Protein AF-A0AAD4D760-F1 (afdb_monomer_lite)

Organism: NCBI:txid604196

Sequence (168 aa):
ADYATVAFSSKKIKVPAGKSVKVTLTFTEPKKGDAKQFPLYSGYVVATPATEGSPSVHVPYIGLKGKFTIRVFNPTTKKFLGYVVSGFNGAALFPTGRQSNLDNDGNPSSVLFDWHGQVLESEDPTAKPIQLPAGKYQLVVASQRKLSKGAYPADYEIFDMGSFNVIA

Secondary structure (DSSP, 8-state):
----EEEES-S-----TT------EEEE--SSS-GGG--EEEEEEEE--SSTTPPPEEEEEEEE-S-EEEEEE-TTT--EEEEEEETTTEE--STTS-S-SB-TTS-B--------SEEESSS-TTSPPEEPPSEEEEEEEEEEPTT--S-SGGGEEEEEEEEEEE--

Foldseek 3Di:
DFAKDKDKPDPDDDADPPGDDDIDIDIGDTDPDFLVVFDKHKDWDWDDDPDPPDDIDTDIDIDTPFWKFKWKADPVVRDTDATFAAPFFFGLRDPVRHPDCAGPVGHRHDDDRDGQQWHDRDPPSPGDIDHDDWDKMWIWIWTAHPPDPPPDPVRTDIDTPDMDTNDD

InterPro domains:
  IPR010435 C5a peptidase/Subtilisin-like protease SBT2-like, Fn3-like domain [PF06280] (5-61)

Structure (mmCIF, N/CA/C/O backbone):
data_AF-A0AAD4D760-F1
#
_entry.id   AF-A0AAD4D760-F1
#
loop_
_atom_site.group_PDB
_atom_site.id
_atom_site.type_symbol
_atom_site.label_atom_id
_atom_site.label_alt_id
_atom_site.label_comp_id
_atom_site.label_asym_id
_atom_site.label_entity_id
_atom_site.label_seq_id
_atom_site.pdbx_PDB_ins_code
_atom_site.Cartn_x
_atom_site.Cartn_y
_atom_site.Cartn_z
_atom_site.occupancy
_atom_site.B_iso_or_equiv
_atom_site.auth_seq_id
_atom_site.auth_comp_id
_atom_site.auth_asym_id
_atom_site.auth_atom_id
_atom_site.pdbx_PDB_model_num
ATOM 1 N N . ALA A 1 1 ? 15.842 18.935 -4.673 1.00 57.84 1 ALA A N 1
ATOM 2 C CA . ALA A 1 1 ? 14.677 18.046 -4.511 1.00 57.84 1 ALA A CA 1
ATOM 3 C C . ALA A 1 1 ? 15.145 16.684 -4.008 1.00 57.84 1 ALA A C 1
ATOM 5 O O . ALA A 1 1 ? 16.299 16.332 -4.227 1.00 57.84 1 ALA A O 1
ATOM 6 N N . ASP A 1 2 ? 14.298 15.993 -3.255 1.00 75.62 2 ASP A N 1
ATOM 7 C CA . ASP A 1 2 ? 14.541 14.648 -2.733 1.00 75.62 2 ASP A CA 1
ATOM 8 C C . ASP A 1 2 ? 13.642 13.679 -3.499 1.00 75.62 2 ASP A C 1
ATOM 10 O O . ASP A 1 2 ? 12.487 14.005 -3.765 1.00 75.62 2 ASP A O 1
ATOM 14 N N . TYR A 1 3 ? 14.186 12.537 -3.904 1.00 79.25 3 TYR A N 1
ATOM 15 C CA . TYR A 1 3 ? 13.546 11.635 -4.857 1.00 79.25 3 TYR A CA 1
ATOM 16 C C . TYR A 1 3 ? 13.587 10.204 -4.338 1.00 79.25 3 TYR A C 1
ATOM 18 O O . TYR A 1 3 ? 14.499 9.827 -3.600 1.00 79.25 3 TYR A O 1
ATOM 26 N N . ALA A 1 4 ? 12.610 9.403 -4.756 1.00 83.75 4 ALA A N 1
ATOM 27 C CA . ALA A 1 4 ? 12.673 7.967 -4.553 1.00 83.75 4 ALA A CA 1
ATOM 28 C C . ALA A 1 4 ? 13.835 7.401 -5.374 1.00 83.75 4 ALA A C 1
ATOM 30 O O . ALA A 1 4 ? 14.111 7.872 -6.480 1.00 83.75 4 ALA A O 1
ATOM 31 N N . THR A 1 5 ? 14.507 6.383 -4.849 1.00 89.19 5 THR A N 1
ATOM 32 C CA . THR A 1 5 ? 15.501 5.631 -5.620 1.00 89.19 5 THR A CA 1
ATOM 33 C C . THR A 1 5 ? 14.920 4.289 -6.030 1.00 89.19 5 THR A C 1
ATOM 35 O O . THR A 1 5 ? 14.034 3.749 -5.368 1.00 89.19 5 THR A O 1
ATOM 38 N N . VAL A 1 6 ? 15.401 3.748 -7.145 1.00 90.88 6 VAL A N 1
ATOM 39 C CA . VAL A 1 6 ? 14.950 2.460 -7.669 1.00 90.88 6 VAL A CA 1
ATOM 40 C C . VAL A 1 6 ? 16.153 1.584 -7.992 1.00 90.88 6 VAL A C 1
ATOM 42 O O . VAL A 1 6 ? 17.108 2.018 -8.638 1.00 90.88 6 VAL A O 1
ATOM 45 N N . ALA A 1 7 ? 16.105 0.341 -7.531 1.00 93.50 7 ALA A N 1
ATOM 46 C CA . ALA A 1 7 ? 17.041 -0.704 -7.903 1.00 93.50 7 ALA A CA 1
ATOM 47 C C . ALA A 1 7 ? 16.349 -1.689 -8.847 1.00 93.50 7 ALA A C 1
ATOM 49 O O . ALA A 1 7 ? 15.231 -2.132 -8.589 1.00 93.50 7 ALA A O 1
ATOM 50 N N . PHE A 1 8 ? 17.027 -2.040 -9.935 1.00 94.12 8 PHE A N 1
ATOM 51 C CA . PHE A 1 8 ? 16.537 -3.001 -10.915 1.00 94.12 8 PHE A CA 1
ATOM 52 C C . PHE A 1 8 ? 17.291 -4.316 -10.756 1.00 94.12 8 PHE A C 1
ATOM 54 O O . PHE A 1 8 ? 18.521 -4.315 -10.740 1.00 94.12 8 PHE A O 1
ATOM 61 N N . SER A 1 9 ? 16.561 -5.431 -10.720 1.00 94.56 9 SER A N 1
ATOM 62 C CA . SER A 1 9 ? 17.152 -6.778 -10.818 1.00 94.56 9 SER A CA 1
ATOM 63 C C . SER A 1 9 ? 17.943 -6.984 -12.117 1.00 94.56 9 SER A C 1
ATOM 65 O O . SER A 1 9 ? 18.938 -7.700 -12.122 1.00 94.56 9 SER A O 1
ATOM 67 N N . SER A 1 10 ? 17.542 -6.318 -13.205 1.00 93.25 10 SER A N 1
ATOM 68 C CA . SER A 1 10 ? 18.339 -6.166 -14.421 1.00 93.25 10 SER A CA 1
ATOM 69 C C . SER A 1 10 ? 17.999 -4.860 -15.135 1.00 93.25 10 SER A C 1
ATOM 71 O O . SER A 1 10 ? 16.835 -4.472 -15.212 1.00 93.25 10 SER A O 1
ATOM 73 N N . LYS A 1 11 ? 19.014 -4.197 -15.700 1.00 92.25 11 LYS A N 1
ATOM 74 C CA . LYS A 1 11 ? 18.858 -2.975 -16.513 1.00 92.25 11 LYS A CA 1
ATOM 75 C C . LYS A 1 11 ? 18.686 -3.264 -18.009 1.00 92.25 11 LYS A C 1
ATOM 77 O O . LYS A 1 11 ? 18.394 -2.353 -18.774 1.00 92.25 11 LYS A O 1
ATOM 82 N N . LYS A 1 12 ? 18.893 -4.515 -18.435 1.00 92.94 12 LYS A N 1
ATOM 83 C CA . LYS A 1 12 ? 18.752 -4.954 -19.828 1.00 92.94 12 LYS A CA 1
ATOM 84 C C . LYS A 1 12 ? 18.148 -6.350 -19.862 1.00 92.94 12 LYS A C 1
ATOM 86 O O . LYS A 1 12 ? 18.627 -7.258 -19.187 1.00 92.94 12 LYS A O 1
ATOM 91 N N . ILE A 1 13 ? 17.106 -6.524 -20.662 1.00 92.75 13 ILE A N 1
ATOM 92 C CA . ILE A 1 13 ? 16.419 -7.806 -20.816 1.00 92.75 13 ILE A CA 1
ATOM 93 C C . ILE A 1 13 ? 16.208 -8.129 -22.292 1.00 92.75 13 ILE A C 1
ATOM 95 O O . ILE A 1 13 ? 16.201 -7.238 -23.140 1.00 92.75 13 ILE A O 1
ATOM 99 N N . LYS A 1 14 ? 16.010 -9.413 -22.588 1.00 93.88 14 LYS A N 1
ATOM 100 C CA . LYS A 1 14 ? 15.553 -9.898 -23.890 1.00 93.88 14 LYS A CA 1
ATOM 101 C C . LYS A 1 14 ? 14.205 -10.573 -23.683 1.00 93.88 14 LYS A C 1
ATOM 103 O O . LYS A 1 14 ? 14.144 -11.566 -22.967 1.00 93.88 14 LYS A O 1
ATOM 108 N N . VAL A 1 15 ? 13.153 -10.042 -24.301 1.00 90.62 15 VAL A N 1
ATOM 109 C CA . VAL A 1 15 ? 11.801 -10.618 -24.257 1.00 90.62 15 VAL A CA 1
ATOM 110 C C . VAL A 1 15 ? 11.573 -11.405 -25.550 1.00 90.62 15 VAL A C 1
ATOM 112 O O . VAL A 1 15 ? 11.556 -10.796 -26.619 1.00 90.62 15 VAL A O 1
ATOM 115 N N . PRO A 1 16 ? 11.465 -12.745 -25.508 1.00 90.56 16 PRO A N 1
ATOM 116 C CA . PRO A 1 16 ? 11.141 -13.531 -26.695 1.00 90.56 16 PRO A CA 1
ATOM 117 C C . PRO A 1 16 ? 9.720 -13.244 -27.191 1.00 90.56 16 PRO A C 1
ATOM 119 O O . PRO A 1 16 ? 8.834 -12.918 -26.401 1.00 90.56 16 PRO A O 1
ATOM 122 N N . ALA A 1 17 ? 9.485 -13.422 -28.492 1.00 90.25 17 ALA A N 1
ATOM 123 C CA . ALA A 1 17 ? 8.156 -13.270 -29.076 1.00 90.25 17 ALA A CA 1
ATOM 124 C C . ALA A 1 17 ? 7.133 -14.191 -28.383 1.00 90.25 17 ALA A C 1
ATOM 126 O O . ALA A 1 17 ? 7.404 -15.370 -28.147 1.00 90.25 17 ALA A O 1
ATOM 127 N N . GLY A 1 18 ? 5.968 -13.637 -28.035 1.00 91.94 18 GLY A N 1
ATOM 128 C CA . GLY A 1 18 ? 4.891 -14.364 -27.353 1.00 91.94 18 GLY A CA 1
ATOM 129 C C . GLY A 1 18 ? 5.212 -14.807 -25.919 1.00 91.94 18 GLY A C 1
ATOM 130 O O . GLY A 1 18 ? 4.511 -15.663 -25.381 1.00 91.94 18 GLY A O 1
ATOM 131 N N . LYS A 1 19 ? 6.278 -14.282 -25.300 1.00 92.56 19 LYS A N 1
ATOM 132 C CA . LYS A 1 19 ? 6.695 -14.622 -23.932 1.00 92.56 19 LYS A CA 1
ATOM 133 C C . LYS A 1 19 ? 6.803 -13.376 -23.058 1.00 92.56 19 LYS A C 1
ATOM 135 O O . LYS A 1 19 ? 6.907 -12.257 -23.550 1.00 92.56 19 LYS A O 1
ATOM 140 N N . SER A 1 20 ? 6.848 -13.607 -21.749 1.00 88.81 20 SER A N 1
ATOM 141 C CA . SER A 1 20 ? 7.024 -12.572 -20.729 1.00 88.81 20 SER A CA 1
ATOM 142 C C . SER A 1 20 ? 8.321 -12.794 -19.958 1.00 88.81 20 SER A C 1
ATOM 144 O O . SER A 1 20 ? 8.744 -13.931 -19.750 1.00 88.81 20 SER A O 1
ATOM 146 N N . VAL A 1 21 ? 8.937 -11.704 -19.500 1.00 87.38 21 VAL A N 1
ATOM 147 C CA . VAL A 1 21 ? 10.109 -11.729 -18.615 1.00 87.38 21 VAL A CA 1
ATOM 148 C C . VAL A 1 21 ? 9.781 -10.933 -17.361 1.00 87.38 21 VAL A C 1
ATOM 150 O O . VAL A 1 21 ? 9.316 -9.799 -17.446 1.00 87.38 21 VAL A O 1
ATOM 153 N N . LYS A 1 22 ? 10.027 -11.524 -16.190 1.00 89.31 22 LYS A N 1
ATOM 154 C CA . LYS A 1 22 ? 9.850 -10.848 -14.904 1.00 89.31 22 LYS A CA 1
ATOM 155 C C . LYS A 1 22 ? 11.077 -9.987 -14.607 1.00 89.31 22 LYS A C 1
ATOM 157 O O . LYS A 1 22 ? 12.194 -10.498 -14.591 1.00 89.31 22 LYS A O 1
ATOM 162 N N . VAL A 1 23 ? 10.856 -8.704 -14.329 1.00 88.25 23 VAL A N 1
ATOM 163 C CA . VAL A 1 23 ? 11.877 -7.791 -13.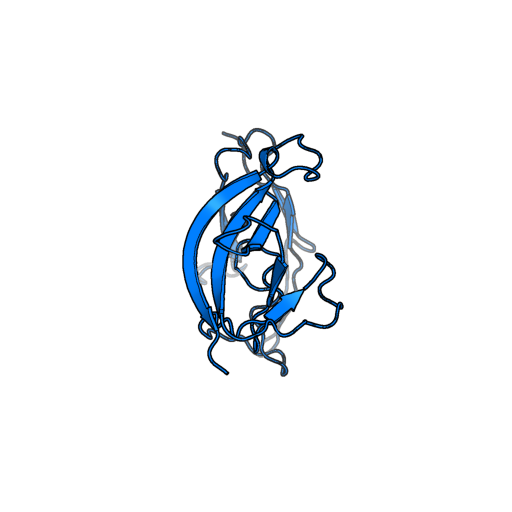800 1.00 88.25 23 VAL A CA 1
ATOM 164 C C . VAL A 1 23 ? 11.386 -7.274 -12.460 1.00 88.25 23 VAL A C 1
ATOM 166 O O . VAL A 1 23 ? 10.337 -6.642 -12.377 1.00 88.25 23 VAL A O 1
ATOM 169 N N . THR A 1 24 ? 12.142 -7.553 -11.406 1.00 91.25 24 THR A N 1
ATOM 170 C CA . THR A 1 24 ? 11.867 -7.024 -10.068 1.00 91.25 24 THR A CA 1
ATOM 171 C C . THR A 1 24 ? 12.490 -5.641 -9.931 1.00 91.25 24 THR A C 1
ATOM 173 O O . THR A 1 24 ? 13.676 -5.467 -10.238 1.00 91.25 24 THR A O 1
ATOM 176 N N . LEU A 1 25 ? 11.686 -4.679 -9.477 1.00 91.25 25 LEU A N 1
ATOM 177 C CA . LEU A 1 25 ? 12.102 -3.325 -9.130 1.00 91.25 25 LEU A CA 1
ATOM 178 C C . LEU A 1 25 ? 11.910 -3.127 -7.626 1.00 91.25 25 LEU A C 1
ATOM 180 O O . LEU A 1 25 ? 10.842 -3.429 -7.097 1.00 91.25 25 LEU A O 1
ATOM 184 N N . THR A 1 26 ? 12.921 -2.580 -6.959 1.00 91.56 26 THR A N 1
ATOM 185 C CA . THR A 1 26 ? 12.867 -2.242 -5.534 1.00 91.56 26 THR A CA 1
ATOM 186 C C . THR A 1 26 ? 12.944 -0.734 -5.383 1.00 91.56 26 THR A C 1
ATOM 188 O O . THR A 1 26 ? 13.972 -0.128 -5.688 1.00 91.56 26 THR A O 1
ATOM 191 N N . PHE A 1 27 ? 11.859 -0.129 -4.911 1.00 87.94 27 PHE A N 1
ATOM 192 C CA . PHE A 1 27 ? 11.775 1.307 -4.668 1.00 87.94 27 PHE A CA 1
ATOM 193 C C . PHE A 1 27 ? 12.154 1.624 -3.220 1.00 87.94 27 PHE A C 1
ATOM 195 O O . PHE A 1 27 ? 11.721 0.941 -2.296 1.00 87.94 27 PHE A O 1
ATOM 202 N N . THR A 1 28 ? 12.943 2.677 -3.024 1.00 87.31 28 THR A N 1
ATOM 203 C CA . THR A 1 28 ? 13.226 3.264 -1.710 1.00 87.31 28 THR A CA 1
ATOM 204 C C . THR A 1 28 ? 12.604 4.648 -1.650 1.00 87.31 28 THR A C 1
ATOM 206 O O . THR A 1 28 ? 12.791 5.457 -2.560 1.00 87.31 28 THR A O 1
ATOM 209 N N . GLU A 1 29 ? 11.877 4.928 -0.574 1.00 83.25 29 GLU A N 1
ATOM 210 C CA . GLU A 1 29 ? 11.213 6.214 -0.380 1.00 83.25 29 GLU A CA 1
ATOM 211 C C . GLU A 1 29 ? 12.198 7.404 -0.270 1.00 83.25 29 GLU A C 1
ATOM 213 O O . GLU A 1 29 ? 13.330 7.238 0.200 1.00 83.25 29 GLU A O 1
ATOM 218 N N . PRO A 1 30 ? 11.776 8.628 -0.652 1.00 81.56 30 PRO A N 1
ATOM 219 C CA . PRO A 1 30 ? 12.567 9.845 -0.455 1.00 81.56 30 PRO A CA 1
ATOM 220 C C . PRO A 1 30 ? 12.859 10.103 1.039 1.00 81.56 30 PRO A C 1
ATOM 222 O O . PRO A 1 30 ? 11.976 9.964 1.893 1.00 81.56 30 PRO A O 1
ATOM 225 N N . LYS A 1 31 ? 14.082 10.519 1.400 1.00 80.88 31 LYS A N 1
ATOM 226 C CA . LYS A 1 31 ? 14.505 10.670 2.811 1.00 80.88 31 LYS A CA 1
ATOM 227 C C . LYS A 1 31 ? 13.960 11.928 3.500 1.00 80.88 31 LYS A C 1
ATOM 229 O O . LYS A 1 31 ? 13.537 11.862 4.658 1.00 80.88 31 LYS A O 1
ATOM 234 N N . LYS A 1 32 ? 13.976 13.061 2.804 1.00 76.56 32 LYS A N 1
ATOM 235 C CA . LYS A 1 32 ? 13.644 14.414 3.277 1.00 76.56 32 LYS A CA 1
ATOM 236 C C . LYS A 1 32 ? 12.153 14.745 3.236 1.00 76.56 32 LYS A C 1
ATOM 238 O O . LYS A 1 32 ? 11.762 15.667 3.942 1.00 76.56 32 LYS A O 1
ATOM 243 N N . GLY A 1 33 ? 11.335 14.022 2.466 1.00 64.50 33 GLY A N 1
ATOM 244 C CA . GLY A 1 33 ? 9.880 14.232 2.462 1.00 64.50 33 GLY A CA 1
ATOM 245 C C . GLY A 1 33 ? 9.288 14.162 3.877 1.00 64.50 33 GLY A C 1
ATOM 246 O O . GLY A 1 33 ? 9.582 13.205 4.614 1.00 64.50 33 GLY A O 1
ATOM 247 N N . ASP A 1 34 ? 8.493 15.172 4.257 1.00 63.12 34 ASP A N 1
ATOM 248 C CA . ASP A 1 34 ? 7.801 15.208 5.548 1.00 63.12 34 ASP A CA 1
ATOM 249 C C . ASP A 1 34 ? 6.659 14.192 5.544 1.00 63.12 34 ASP A C 1
ATOM 251 O O . ASP A 1 34 ? 5.631 14.386 4.904 1.00 63.12 34 ASP A O 1
ATOM 255 N N . ALA A 1 35 ? 6.838 13.094 6.275 1.00 56.91 35 ALA A N 1
ATOM 256 C CA . ALA A 1 35 ? 5.846 12.029 6.369 1.00 56.91 35 ALA A CA 1
ATOM 257 C C . ALA A 1 35 ? 4.526 12.476 7.033 1.00 56.91 35 ALA A C 1
ATOM 259 O O . ALA A 1 35 ? 3.539 11.756 6.927 1.00 56.91 35 ALA A O 1
ATOM 260 N N . LYS A 1 36 ? 4.482 13.652 7.682 1.00 52.19 36 LYS A N 1
ATOM 261 C CA . LYS A 1 36 ? 3.231 14.269 8.162 1.00 52.19 36 LYS A CA 1
ATOM 262 C C . LYS A 1 36 ? 2.391 14.896 7.043 1.00 52.19 36 LYS A C 1
ATOM 264 O O . LYS A 1 36 ? 1.276 15.315 7.297 1.00 52.19 36 LYS A O 1
ATOM 269 N N . GLN A 1 37 ? 2.934 15.013 5.834 1.00 56.34 37 GLN A N 1
ATOM 270 C CA . GLN A 1 37 ? 2.276 15.656 4.693 1.00 56.34 37 GLN A CA 1
ATOM 271 C C . GLN A 1 37 ? 1.964 14.675 3.565 1.00 56.34 37 GLN A C 1
ATOM 273 O O . GLN A 1 37 ? 1.731 15.096 2.437 1.00 56.34 37 GLN A O 1
ATOM 278 N N . PHE A 1 38 ? 1.986 13.370 3.845 1.00 61.25 38 PHE A N 1
ATOM 279 C CA . PHE A 1 38 ? 1.684 12.336 2.853 1.00 61.25 38 PHE A CA 1
ATOM 280 C C . PHE A 1 38 ? 2.499 12.473 1.568 1.00 61.25 38 PHE A C 1
ATOM 282 O O . PHE A 1 38 ? 1.923 12.644 0.493 1.00 61.25 38 PHE A O 1
ATOM 289 N N . PRO A 1 39 ? 3.842 12.413 1.642 1.00 68.50 39 PRO A N 1
ATOM 290 C CA . PRO A 1 39 ? 4.650 12.607 0.460 1.00 68.50 39 PRO A CA 1
ATOM 291 C C . PRO A 1 39 ? 4.407 11.447 -0.502 1.00 68.50 39 PRO A C 1
ATOM 293 O O . PRO A 1 39 ? 4.901 10.329 -0.317 1.00 68.50 39 PRO A O 1
ATOM 296 N N . LEU A 1 40 ? 3.617 11.745 -1.529 1.00 74.94 40 LEU A N 1
ATOM 297 C CA . LEU A 1 40 ? 3.470 10.934 -2.717 1.00 74.94 40 LEU A CA 1
ATOM 298 C C . LEU A 1 40 ? 4.744 11.087 -3.540 1.00 74.94 40 LEU A C 1
ATOM 300 O O . LEU A 1 40 ? 5.217 12.195 -3.795 1.00 74.94 40 LEU A O 1
ATOM 304 N N . TYR A 1 41 ? 5.293 9.963 -3.969 1.00 79.69 41 TYR A N 1
ATOM 305 C CA . TYR A 1 41 ? 6.362 9.921 -4.951 1.00 79.69 41 TYR A CA 1
ATOM 306 C C . TYR A 1 41 ? 5.891 9.072 -6.122 1.00 79.69 41 TYR A C 1
ATOM 308 O O . TYR A 1 41 ? 5.349 7.988 -5.948 1.00 79.69 41 TYR A O 1
ATOM 316 N N . SER A 1 42 ? 6.056 9.577 -7.333 1.00 83.56 42 SER A N 1
ATOM 317 C CA . SER A 1 42 ? 5.572 8.918 -8.542 1.00 83.56 42 SER A CA 1
ATOM 318 C C . SER A 1 42 ? 6.555 9.124 -9.682 1.00 83.56 42 SER A C 1
ATOM 320 O O . SER A 1 42 ? 7.508 9.901 -9.572 1.00 83.56 42 SER A O 1
ATOM 322 N N . GLY A 1 43 ? 6.344 8.393 -10.767 1.00 86.62 43 GLY A N 1
ATOM 323 C CA . GLY A 1 43 ? 7.144 8.512 -11.972 1.00 86.62 43 GLY A CA 1
ATOM 324 C C . GLY A 1 43 ? 6.769 7.450 -12.992 1.00 86.62 43 GLY A C 1
ATOM 325 O O . GLY A 1 43 ? 5.706 6.836 -12.910 1.00 86.62 43 GLY A O 1
ATOM 326 N N . TYR A 1 44 ? 7.674 7.218 -13.938 1.00 88.88 44 TYR A N 1
ATOM 327 C CA . TYR A 1 44 ? 7.533 6.176 -14.947 1.00 88.88 44 TYR A CA 1
ATOM 328 C C . TYR A 1 44 ? 8.741 5.249 -14.923 1.00 88.88 44 TYR A C 1
ATOM 330 O O . TYR A 1 44 ? 9.887 5.696 -14.876 1.00 88.88 44 TYR A O 1
ATOM 338 N N . VAL A 1 45 ? 8.474 3.952 -15.017 1.00 89.75 45 VAL A N 1
ATOM 339 C CA . VAL A 1 45 ? 9.454 2.968 -15.464 1.00 89.75 45 VAL A CA 1
ATOM 340 C C . VAL A 1 45 ? 9.391 2.950 -16.984 1.00 89.75 45 VAL A C 1
ATOM 342 O O . VAL A 1 45 ? 8.339 2.670 -17.557 1.00 89.75 45 VAL A O 1
ATOM 345 N N . VAL A 1 46 ? 10.506 3.268 -17.633 1.00 93.06 46 VAL A N 1
ATOM 346 C CA . VAL A 1 46 ? 10.590 3.332 -19.094 1.00 93.06 46 VAL A CA 1
ATOM 347 C C . VAL A 1 46 ? 11.442 2.174 -19.592 1.00 93.06 46 VAL A C 1
ATOM 349 O O . VAL A 1 46 ? 12.613 2.058 -19.232 1.00 93.06 46 VAL A O 1
ATOM 352 N N . ALA A 1 47 ? 10.849 1.312 -20.415 1.00 91.12 47 ALA A N 1
ATOM 353 C CA . ALA A 1 47 ? 11.575 0.304 -21.170 1.00 91.12 47 ALA A CA 1
ATOM 354 C C . ALA A 1 47 ? 11.858 0.854 -22.569 1.00 91.12 47 ALA A C 1
ATOM 356 O O . ALA A 1 47 ? 10.955 0.966 -23.401 1.00 91.12 47 ALA A O 1
ATOM 357 N N . THR A 1 48 ? 13.121 1.198 -22.807 1.00 93.75 48 THR A N 1
ATOM 358 C CA . THR A 1 48 ? 13.594 1.689 -24.101 1.00 93.75 48 THR A CA 1
ATOM 359 C C . THR A 1 48 ? 14.022 0.506 -24.974 1.00 93.75 48 THR A C 1
ATOM 361 O O . THR A 1 48 ? 14.896 -0.265 -24.558 1.00 93.75 48 THR A O 1
ATOM 364 N N . PRO A 1 49 ? 13.438 0.326 -26.170 1.00 91.56 49 PRO A N 1
ATOM 365 C CA . PRO A 1 49 ? 13.867 -0.703 -27.105 1.00 91.56 49 PRO A CA 1
ATOM 366 C C . PRO A 1 49 ? 15.315 -0.488 -27.547 1.00 91.56 49 PRO A C 1
ATOM 368 O O . PRO A 1 49 ? 15.770 0.641 -27.701 1.00 91.56 49 PRO A O 1
ATOM 371 N N . ALA A 1 50 ? 16.036 -1.582 -27.793 1.00 89.00 50 ALA A N 1
ATOM 372 C CA . ALA A 1 50 ? 17.382 -1.509 -28.363 1.00 89.00 50 ALA A CA 1
ATOM 373 C C . ALA A 1 50 ? 17.371 -1.172 -29.865 1.00 89.00 50 ALA A C 1
ATOM 375 O O . ALA A 1 50 ? 18.371 -0.697 -30.392 1.00 89.00 50 ALA A O 1
ATOM 376 N N . THR A 1 51 ? 16.259 -1.451 -30.548 1.00 89.88 51 THR A N 1
ATOM 377 C CA . THR A 1 51 ? 16.073 -1.151 -31.968 1.00 89.88 51 THR A CA 1
ATOM 378 C C . THR A 1 51 ? 15.665 0.307 -32.130 1.00 89.88 51 THR A C 1
ATOM 380 O O . THR A 1 51 ? 14.649 0.734 -31.578 1.00 89.88 51 THR A O 1
ATOM 383 N N . GLU A 1 52 ? 16.439 1.057 -32.908 1.00 89.94 52 GLU A N 1
ATOM 384 C CA . GLU A 1 52 ? 16.142 2.449 -33.238 1.00 89.94 52 GLU A CA 1
ATOM 385 C C . GLU A 1 52 ? 14.759 2.583 -33.902 1.00 89.94 52 GLU A C 1
ATOM 387 O O . GLU A 1 52 ? 14.318 1.707 -34.646 1.00 89.94 52 GLU A O 1
ATOM 392 N N . GLY A 1 53 ? 14.035 3.654 -33.571 1.00 87.25 53 GLY A N 1
ATOM 393 C CA . GLY A 1 53 ? 12.687 3.918 -34.087 1.00 87.25 53 GLY A CA 1
ATOM 394 C C . GLY A 1 53 ? 11.561 3.080 -33.465 1.00 87.25 53 GLY A C 1
ATOM 395 O O . GLY A 1 53 ? 10.393 3.344 -33.739 1.00 87.25 53 GLY A O 1
ATOM 396 N N . SER A 1 54 ? 11.866 2.102 -32.604 1.00 90.12 54 SER A N 1
ATOM 397 C CA . SER A 1 54 ? 10.831 1.357 -31.874 1.00 90.12 54 SER A CA 1
ATOM 398 C C . SER A 1 54 ? 10.283 2.171 -30.688 1.00 90.12 54 SER A C 1
ATOM 400 O O . SER A 1 54 ? 11.058 2.839 -29.999 1.00 90.12 54 SER A O 1
ATOM 402 N N . PRO A 1 55 ? 8.967 2.112 -30.403 1.00 89.88 55 PRO A N 1
ATOM 403 C CA . PRO A 1 55 ? 8.358 2.910 -29.343 1.00 89.88 55 PRO A CA 1
ATOM 404 C C . PRO A 1 55 ? 8.747 2.412 -27.947 1.00 89.88 55 PRO A C 1
ATOM 406 O O . PRO A 1 55 ? 8.730 1.212 -27.668 1.00 89.88 55 PRO A O 1
ATOM 409 N N . SER A 1 56 ? 9.045 3.349 -27.046 1.00 92.38 56 SER A N 1
ATOM 410 C CA . SER A 1 56 ? 9.251 3.052 -25.627 1.00 92.38 56 SER A CA 1
ATOM 411 C C . SER A 1 56 ? 7.956 2.647 -24.936 1.00 92.38 56 SER A C 1
ATOM 413 O O . SER A 1 56 ? 6.885 3.185 -25.215 1.00 92.38 56 SER A O 1
ATOM 415 N N . VAL A 1 57 ? 8.069 1.734 -23.973 1.00 88.88 57 VAL A N 1
ATOM 416 C CA . VAL A 1 57 ? 6.959 1.355 -23.092 1.00 88.88 57 VAL A CA 1
ATOM 417 C C . VAL A 1 57 ? 7.111 2.091 -21.768 1.00 88.88 57 VAL A C 1
ATOM 419 O O . VAL A 1 57 ? 8.173 2.048 -21.147 1.00 88.88 57 VAL A O 1
ATOM 422 N N . HIS A 1 58 ? 6.046 2.759 -21.335 1.00 89.56 58 HIS A N 1
ATOM 423 C CA . HIS A 1 58 ? 6.010 3.543 -20.106 1.00 89.56 58 HIS A CA 1
ATOM 424 C C . HIS A 1 58 ? 5.032 2.903 -19.126 1.00 89.56 58 HIS A C 1
ATOM 426 O O . HIS A 1 58 ? 3.853 2.744 -19.434 1.00 89.56 58 HIS A O 1
ATOM 432 N N . VAL A 1 59 ? 5.514 2.566 -17.933 1.00 86.06 59 VAL A N 1
ATOM 433 C CA . VAL A 1 59 ? 4.687 2.035 -16.847 1.00 86.06 59 VAL A CA 1
ATOM 434 C C . VAL A 1 59 ? 4.687 3.057 -15.710 1.00 86.06 59 VAL A C 1
ATOM 436 O O . VAL A 1 59 ? 5.742 3.271 -15.105 1.00 86.06 59 VAL A O 1
ATOM 439 N N . PRO A 1 60 ? 3.560 3.732 -15.424 1.00 87.25 60 PRO A N 1
ATOM 440 C 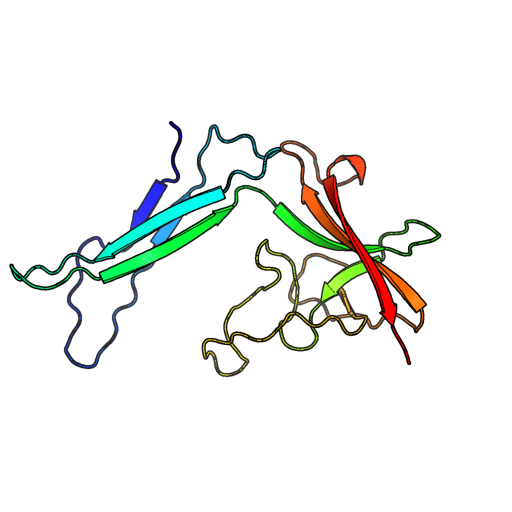CA . PRO A 1 60 ? 3.487 4.659 -14.304 1.00 87.25 60 PRO A CA 1
ATOM 441 C C . PRO A 1 60 ? 3.612 3.906 -12.978 1.00 87.25 60 PRO A C 1
ATOM 443 O O . PRO A 1 60 ? 3.135 2.779 -12.838 1.00 87.25 60 PRO A O 1
ATOM 446 N N . TYR A 1 61 ? 4.218 4.549 -11.985 1.00 82.75 61 TYR A N 1
ATOM 447 C CA . TYR A 1 61 ? 4.211 4.072 -10.608 1.00 82.75 61 TYR A CA 1
ATOM 448 C C . TYR A 1 61 ? 3.887 5.209 -9.644 1.00 82.75 61 TYR A C 1
ATOM 450 O O . TYR A 1 61 ? 4.185 6.379 -9.895 1.00 82.75 61 TYR A O 1
ATOM 458 N N . ILE A 1 62 ? 3.310 4.833 -8.509 1.00 83.38 62 ILE A N 1
ATOM 459 C CA . ILE A 1 62 ? 3.071 5.705 -7.368 1.00 83.38 62 ILE A CA 1
ATOM 460 C C . ILE A 1 62 ? 3.479 4.958 -6.104 1.00 83.38 62 ILE A C 1
ATOM 462 O O . ILE A 1 62 ? 3.251 3.758 -5.967 1.00 83.38 62 ILE A O 1
ATOM 466 N N . GLY A 1 63 ? 4.106 5.675 -5.191 1.00 78.62 63 GLY A N 1
ATOM 467 C CA . GLY A 1 63 ? 4.423 5.225 -3.857 1.00 78.62 63 GLY A CA 1
ATOM 468 C C . GLY A 1 63 ? 4.101 6.326 -2.863 1.00 78.62 63 GLY A C 1
ATOM 469 O O . GLY A 1 63 ? 4.000 7.508 -3.197 1.00 78.62 63 GLY A O 1
ATOM 470 N N . LEU A 1 64 ? 3.903 5.911 -1.624 1.00 77.00 64 LEU A N 1
ATOM 471 C CA . LEU A 1 64 ? 3.524 6.791 -0.539 1.00 77.00 64 LEU A CA 1
ATOM 472 C C . LEU A 1 64 ? 4.395 6.465 0.659 1.00 77.00 64 LEU A C 1
ATOM 474 O O . LEU A 1 64 ? 4.563 5.301 1.020 1.00 77.00 64 LEU A O 1
ATOM 478 N N . LYS A 1 65 ? 4.971 7.504 1.252 1.00 73.38 65 LYS A N 1
ATOM 479 C CA . LYS A 1 65 ? 5.774 7.381 2.463 1.00 73.38 65 LYS A CA 1
ATOM 480 C C . LYS A 1 65 ? 4.872 7.541 3.681 1.00 73.38 65 LYS A C 1
ATOM 482 O O . LYS A 1 65 ? 4.365 8.630 3.941 1.00 73.38 65 LYS A O 1
ATOM 487 N N . GLY A 1 66 ? 4.680 6.453 4.419 1.00 69.25 66 GLY A N 1
ATOM 488 C CA . GLY A 1 66 ? 3.846 6.413 5.618 1.00 69.25 66 GLY A CA 1
ATOM 489 C C . GLY A 1 66 ? 3.165 5.063 5.813 1.00 69.25 66 GLY A C 1
ATOM 490 O O . GLY A 1 66 ? 3.094 4.246 4.896 1.00 69.25 66 GLY A O 1
ATOM 491 N N . LYS A 1 67 ? 2.652 4.836 7.023 1.00 72.38 67 LYS A N 1
ATOM 492 C CA . LYS A 1 67 ? 1.865 3.648 7.358 1.00 72.38 67 LYS A CA 1
ATOM 493 C C . LYS A 1 67 ? 0.393 4.028 7.427 1.00 72.38 67 LYS A C 1
ATOM 495 O O . LYS A 1 67 ? 0.017 4.837 8.274 1.00 72.38 67 LYS A O 1
ATOM 500 N N . PHE A 1 68 ? -0.409 3.426 6.556 1.00 73.44 68 PHE A N 1
ATOM 501 C CA . PHE A 1 68 ? -1.836 3.696 6.426 1.00 73.44 68 PHE A CA 1
ATOM 502 C C . PHE A 1 68 ? -2.650 2.484 6.809 1.00 73.44 68 PHE A C 1
ATOM 504 O O . PHE A 1 68 ? -2.379 1.383 6.347 1.00 73.44 68 PHE A O 1
ATOM 511 N N . THR A 1 69 ? -3.682 2.712 7.605 1.00 79.38 69 THR A N 1
ATOM 512 C CA . THR A 1 69 ? -4.655 1.681 7.946 1.00 79.38 69 THR A CA 1
ATOM 513 C C . THR A 1 69 ? -6.044 2.288 7.941 1.00 79.38 69 THR A C 1
ATOM 515 O O . THR A 1 69 ? -6.222 3.413 8.413 1.00 79.38 69 THR A O 1
ATOM 518 N N . ILE A 1 70 ? -7.030 1.550 7.437 1.00 82.75 70 ILE A N 1
ATOM 519 C CA . ILE A 1 70 ? -8.432 1.926 7.613 1.00 82.75 70 ILE A CA 1
ATOM 520 C C . ILE A 1 70 ? -8.938 1.237 8.877 1.00 82.75 70 ILE A C 1
ATOM 522 O O . ILE A 1 70 ? -8.792 0.025 9.044 1.00 82.75 70 ILE A O 1
ATOM 526 N N . ARG A 1 71 ? -9.490 2.024 9.796 1.00 87.25 71 ARG A N 1
ATOM 527 C CA . ARG A 1 71 ? -9.868 1.605 11.145 1.00 87.25 71 ARG A CA 1
ATOM 528 C C . ARG A 1 71 ? -11.353 1.818 11.372 1.00 87.25 71 ARG A C 1
ATOM 530 O O . ARG A 1 71 ? -11.915 2.811 10.915 1.00 87.25 71 ARG A O 1
ATOM 537 N N . VAL A 1 72 ? -11.961 0.913 12.127 1.00 89.19 72 VAL A N 1
ATOM 538 C CA . VAL A 1 72 ? -13.366 0.980 12.520 1.00 89.19 72 VAL A CA 1
ATOM 539 C C . VAL A 1 72 ? -13.461 1.356 13.988 1.00 89.19 72 VAL A C 1
ATOM 541 O O . VAL A 1 72 ? -12.788 0.780 14.845 1.00 89.19 72 VAL A O 1
ATOM 544 N N . PHE A 1 73 ? -14.323 2.322 14.276 1.00 90.44 73 PHE A N 1
ATOM 545 C CA . PHE A 1 73 ? -14.609 2.792 15.620 1.00 90.44 73 PHE A CA 1
ATOM 546 C C . PHE A 1 73 ? -16.101 2.716 15.916 1.00 90.44 73 PHE A C 1
ATOM 548 O O . PHE A 1 73 ? -16.952 2.907 15.044 1.00 90.44 73 PHE A O 1
ATOM 555 N N . ASN A 1 74 ? -16.424 2.501 17.189 1.00 89.94 74 ASN A N 1
ATOM 556 C CA . ASN A 1 74 ? -17.762 2.777 17.681 1.00 89.94 74 ASN A CA 1
ATOM 557 C C . ASN A 1 74 ? -17.947 4.310 17.766 1.00 89.94 74 ASN A C 1
ATOM 559 O O . ASN A 1 74 ? -17.179 4.974 18.469 1.00 89.94 74 ASN A O 1
ATOM 563 N N . PRO A 1 75 ? -18.949 4.894 17.086 1.00 86.44 75 PRO A N 1
ATOM 564 C CA . PRO A 1 75 ? -19.085 6.345 16.975 1.00 86.44 75 PRO A CA 1
ATOM 565 C C . PRO A 1 75 ? -19.432 7.014 18.310 1.00 86.44 75 PRO A C 1
ATOM 567 O O . PRO A 1 75 ? -19.092 8.184 18.494 1.00 86.44 75 PRO A O 1
ATOM 570 N N . THR A 1 76 ? -20.069 6.288 19.233 1.00 86.06 76 THR A N 1
ATOM 571 C CA . THR A 1 76 ? -20.499 6.797 20.542 1.00 86.06 76 THR A CA 1
ATOM 572 C C . THR A 1 76 ? -19.373 6.722 21.566 1.00 86.06 76 THR A C 1
ATOM 574 O O . THR A 1 76 ? -19.025 7.719 22.185 1.00 86.06 76 THR A O 1
ATOM 577 N N . THR A 1 77 ? -18.771 5.544 21.729 1.00 87.62 77 THR A N 1
ATOM 578 C CA . THR A 1 77 ? -17.738 5.296 22.753 1.00 87.62 77 THR A CA 1
ATOM 579 C C . THR A 1 77 ? -16.333 5.672 22.297 1.00 87.62 77 THR A C 1
ATOM 581 O O . THR A 1 77 ? -15.412 5.670 23.107 1.00 87.62 77 THR A O 1
ATOM 584 N N . LYS A 1 78 ? -16.143 5.947 20.998 1.00 83.31 78 LYS A N 1
ATOM 585 C CA . LYS A 1 78 ? -14.833 6.169 20.361 1.00 83.31 78 LYS A CA 1
ATOM 586 C C . LYS A 1 78 ? -13.854 5.005 20.551 1.00 83.31 78 LYS A C 1
ATOM 588 O O . LYS A 1 78 ? -12.651 5.162 20.362 1.00 83.31 78 LYS A O 1
ATOM 593 N N . LYS A 1 79 ? -14.365 3.818 20.890 1.00 88.88 79 LYS A N 1
ATOM 594 C CA . LYS A 1 79 ? -13.567 2.602 21.037 1.00 88.88 79 LYS A CA 1
ATOM 595 C C . LYS A 1 79 ? -13.139 2.097 19.660 1.00 88.88 79 LYS A C 1
ATOM 597 O O . LYS A 1 79 ? -13.983 1.951 18.775 1.00 88.88 79 LYS A O 1
ATOM 602 N N . PHE A 1 80 ? -11.847 1.813 19.504 1.00 89.75 80 PHE A N 1
ATOM 603 C CA . PHE A 1 80 ? -11.312 1.096 18.347 1.00 89.75 80 PHE A CA 1
ATOM 604 C C . PHE A 1 80 ? -11.858 -0.336 18.328 1.00 89.75 80 PHE A C 1
ATOM 606 O O . PHE A 1 80 ? -11.818 -1.023 19.350 1.00 89.75 80 PHE A O 1
ATOM 613 N N . LEU A 1 81 ? -12.395 -0.758 17.185 1.00 90.94 81 LEU A N 1
ATOM 614 C CA . LEU A 1 81 ? -13.006 -2.076 16.998 1.00 90.94 81 LEU A CA 1
ATOM 615 C C . LEU A 1 81 ? -12.174 -2.995 16.102 1.00 90.94 81 LEU A C 1
ATOM 617 O O . LEU A 1 81 ? -12.358 -4.203 16.162 1.00 90.94 81 LEU A O 1
ATOM 621 N N . GLY A 1 82 ? -11.276 -2.439 15.288 1.00 90.69 82 GLY A N 1
ATOM 622 C CA . GLY A 1 82 ? -10.403 -3.216 14.416 1.00 90.69 82 GLY A CA 1
ATOM 623 C C . GLY A 1 82 ? -10.099 -2.521 13.093 1.00 90.69 82 GLY A C 1
ATOM 624 O O . GLY A 1 82 ? -10.505 -1.383 12.840 1.00 90.69 82 GLY A O 1
ATOM 625 N N . TYR A 1 83 ? -9.360 -3.219 12.246 1.00 89.25 83 TYR A N 1
ATOM 626 C CA . TYR A 1 83 ? -8.972 -2.804 10.905 1.00 89.25 83 TYR A CA 1
ATOM 627 C C . TYR A 1 83 ? -9.994 -3.288 9.883 1.00 89.25 83 TYR A C 1
ATOM 629 O O . TYR A 1 83 ? -10.521 -4.388 10.009 1.00 89.25 83 TYR A O 1
ATOM 637 N N . VAL A 1 84 ? -10.290 -2.477 8.871 1.00 87.06 84 VAL A N 1
ATOM 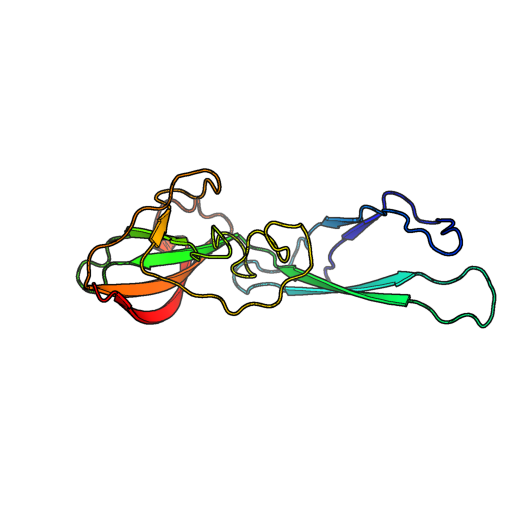638 C CA . VAL A 1 84 ? -11.316 -2.805 7.873 1.00 87.06 84 VAL A CA 1
ATOM 639 C C . VAL A 1 84 ? -10.905 -4.019 7.029 1.00 87.06 84 VAL A C 1
ATOM 641 O O . VAL A 1 84 ? -9.770 -4.106 6.552 1.00 87.06 84 VAL A O 1
ATOM 644 N N . VAL A 1 85 ? -11.868 -4.914 6.792 1.00 85.50 85 VAL A N 1
ATOM 645 C CA . VAL A 1 85 ? -11.771 -6.036 5.846 1.00 85.50 85 VAL A CA 1
ATOM 646 C C . VAL A 1 85 ? -12.831 -5.886 4.767 1.00 85.50 85 VAL A C 1
ATOM 648 O O . VAL A 1 85 ? -14.007 -5.725 5.087 1.00 85.50 85 VAL A O 1
ATOM 651 N N . SER A 1 86 ? -12.436 -5.976 3.499 1.00 76.50 86 SER A N 1
ATOM 652 C CA . SER A 1 86 ? -13.395 -6.182 2.411 1.00 76.50 86 SER A CA 1
ATOM 653 C C . SER A 1 86 ? -13.694 -7.670 2.276 1.00 76.50 86 SER A C 1
ATOM 655 O O . SER A 1 86 ? -12.778 -8.496 2.279 1.00 76.50 86 SER A O 1
ATOM 657 N N . GLY A 1 87 ? -14.978 -8.000 2.120 1.00 65.00 87 GLY A N 1
ATOM 658 C CA . GLY A 1 87 ? -15.437 -9.384 1.977 1.00 65.00 87 GLY A CA 1
ATOM 659 C C . GLY A 1 87 ? -14.862 -10.091 0.744 1.00 65.00 87 GLY A C 1
ATOM 660 O O . GLY A 1 87 ? -14.684 -11.304 0.774 1.00 65.00 87 GLY A O 1
ATOM 661 N N . PHE A 1 88 ? -14.514 -9.337 -0.307 1.00 61.81 88 PHE A N 1
ATOM 662 C CA . PHE A 1 88 ? -13.926 -9.880 -1.537 1.00 61.81 88 PHE A CA 1
ATOM 663 C C . PHE A 1 88 ? -12.421 -9.622 -1.672 1.00 61.81 88 PHE A C 1
ATOM 665 O O . PHE A 1 88 ? -11.745 -10.377 -2.364 1.00 61.81 88 PHE A O 1
ATOM 672 N N . ASN A 1 89 ? -11.885 -8.572 -1.036 1.00 64.56 89 ASN A N 1
ATOM 673 C CA . ASN A 1 89 ? -10.514 -8.099 -1.290 1.00 64.56 89 ASN A CA 1
ATOM 674 C C . ASN A 1 89 ? -9.561 -8.226 -0.086 1.00 64.56 89 ASN A C 1
ATOM 676 O O . ASN A 1 89 ? -8.411 -7.782 -0.160 1.00 64.56 89 ASN A O 1
ATOM 680 N N . GLY A 1 90 ? -10.020 -8.815 1.022 1.00 72.50 90 GLY A N 1
ATOM 681 C CA . GLY A 1 90 ? -9.207 -9.034 2.215 1.00 72.50 90 GLY A CA 1
ATOM 682 C C . GLY A 1 90 ? -8.919 -7.753 3.005 1.00 72.50 90 GLY A C 1
ATOM 683 O O . GLY A 1 90 ? -9.710 -6.806 3.020 1.00 72.50 90 GLY A O 1
ATOM 684 N N . ALA A 1 91 ? -7.796 -7.740 3.722 1.00 76.81 91 ALA A N 1
ATOM 685 C CA . ALA A 1 91 ? -7.454 -6.692 4.678 1.00 76.81 91 ALA A CA 1
ATOM 686 C C . ALA A 1 91 ? -7.060 -5.359 4.004 1.00 76.81 91 ALA A C 1
ATOM 688 O O . ALA A 1 91 ? -6.199 -5.319 3.120 1.00 76.81 91 ALA A O 1
ATOM 689 N N . ALA A 1 92 ? -7.613 -4.238 4.480 1.00 75.25 92 ALA A N 1
ATOM 690 C CA . ALA A 1 92 ? -7.301 -2.890 3.990 1.00 75.25 92 ALA A CA 1
ATOM 691 C C . ALA A 1 92 ? -6.162 -2.221 4.788 1.00 75.25 92 ALA A C 1
ATOM 693 O O . ALA A 1 92 ? -6.333 -1.168 5.411 1.00 75.25 92 ALA A O 1
ATOM 694 N N . LEU A 1 93 ? -4.984 -2.853 4.785 1.00 71.12 93 LEU A N 1
ATOM 695 C CA . LEU A 1 93 ? -3.817 -2.452 5.593 1.00 71.12 93 LEU A CA 1
ATOM 696 C C . LEU A 1 93 ? -2.800 -1.570 4.847 1.00 71.12 93 LEU A C 1
ATOM 698 O O . LEU A 1 93 ? -1.708 -1.320 5.351 1.00 71.12 93 LEU A O 1
ATOM 702 N N . PHE A 1 94 ? -3.137 -1.116 3.638 1.00 63.28 94 PHE A N 1
ATOM 703 C CA . PHE A 1 94 ? -2.239 -0.354 2.769 1.00 63.28 94 PHE A CA 1
ATOM 704 C C . PHE A 1 94 ? -2.933 0.884 2.185 1.00 63.28 94 PHE A C 1
ATOM 706 O O . PHE A 1 94 ? -4.163 0.941 2.167 1.00 63.28 94 PHE A O 1
ATOM 713 N N . PRO A 1 95 ? -2.177 1.873 1.666 1.00 52.81 95 PRO A N 1
ATOM 714 C CA . PRO A 1 95 ? -2.733 3.135 1.165 1.00 52.81 95 PRO A CA 1
ATOM 715 C C . PRO A 1 95 ? -3.741 2.999 0.024 1.00 52.81 95 PRO A C 1
ATOM 717 O O . PRO A 1 95 ? -4.559 3.885 -0.194 1.00 52.81 95 PRO A O 1
ATOM 720 N N . THR A 1 96 ? -3.677 1.897 -0.718 1.00 57.00 96 THR A N 1
ATOM 721 C CA . THR A 1 96 ? -4.621 1.564 -1.790 1.00 57.00 96 THR A CA 1
ATOM 722 C C . THR A 1 96 ? -5.913 0.932 -1.266 1.00 57.00 96 THR A C 1
ATOM 724 O O . THR A 1 96 ? -6.790 0.599 -2.058 1.00 57.00 96 THR A O 1
ATOM 727 N N . GLY A 1 97 ? -6.025 0.712 0.050 1.00 54.06 97 GLY A N 1
ATOM 728 C CA . GLY A 1 97 ? -7.122 -0.026 0.672 1.00 54.06 97 GLY A CA 1
ATOM 729 C C . GLY A 1 97 ? -7.143 -1.514 0.309 1.00 54.06 97 GLY A C 1
ATOM 730 O O . GLY A 1 97 ? -8.128 -2.183 0.595 1.00 54.06 97 GLY A O 1
ATOM 731 N N . ARG A 1 98 ? -6.090 -2.040 -0.335 1.00 60.75 98 ARG A N 1
ATOM 732 C CA . ARG A 1 98 ? -6.028 -3.424 -0.825 1.00 60.75 98 ARG A CA 1
ATOM 733 C C . ARG A 1 98 ? -4.682 -4.058 -0.537 1.00 60.75 98 ARG A C 1
ATOM 735 O O . ARG A 1 98 ? -3.645 -3.420 -0.703 1.00 60.75 98 ARG A O 1
ATOM 742 N N . GLN A 1 99 ? -4.709 -5.341 -0.196 1.00 53.84 99 GLN A N 1
ATOM 743 C CA . GLN A 1 99 ? -3.509 -6.169 -0.120 1.00 53.84 99 GLN A CA 1
ATOM 744 C C . GLN A 1 99 ? -3.059 -6.670 -1.508 1.00 53.84 99 GLN A C 1
ATOM 746 O O . GLN A 1 99 ? -1.866 -6.865 -1.726 1.00 53.84 99 GLN A O 1
ATOM 751 N N . SER A 1 100 ? -3.989 -6.834 -2.458 1.00 57.56 100 SER A N 1
ATOM 752 C CA . SER A 1 100 ? -3.720 -7.275 -3.834 1.00 57.56 100 SER A CA 1
ATOM 753 C C . SER A 1 100 ? -4.691 -6.622 -4.828 1.00 57.56 100 SER A C 1
ATOM 755 O O . SER A 1 100 ? -5.843 -6.361 -4.493 1.00 57.56 100 SER A O 1
ATOM 757 N N . ASN A 1 101 ? -4.232 -6.377 -6.060 1.00 58.97 101 ASN A N 1
ATOM 758 C CA . ASN A 1 101 ? -5.092 -6.021 -7.201 1.00 58.97 101 ASN A CA 1
ATOM 759 C C . ASN A 1 101 ? -5.462 -7.258 -8.034 1.00 58.97 101 ASN A C 1
ATOM 761 O O . ASN A 1 101 ? -5.809 -7.115 -9.202 1.00 58.97 101 ASN A O 1
ATOM 765 N N . LEU A 1 102 ? -5.314 -8.456 -7.471 1.00 62.19 102 LEU A N 1
ATOM 766 C CA . LEU A 1 102 ? -5.588 -9.721 -8.139 1.00 62.19 102 LEU A CA 1
ATOM 767 C C . LEU A 1 102 ? -6.792 -10.409 -7.489 1.00 62.19 102 LEU A C 1
ATOM 769 O O . LEU A 1 102 ? -6.933 -10.340 -6.268 1.00 62.19 102 LEU A O 1
ATOM 773 N N . ASP A 1 103 ? -7.631 -11.060 -8.292 1.00 62.72 103 ASP A N 1
ATOM 774 C CA . ASP A 1 103 ? -8.666 -11.975 -7.801 1.00 62.72 103 ASP A CA 1
ATOM 775 C C . ASP A 1 103 ? -8.063 -13.303 -7.291 1.00 62.72 103 ASP A C 1
ATOM 777 O O . ASP A 1 103 ? -6.843 -13.498 -7.289 1.00 62.72 103 ASP A O 1
ATOM 781 N N . ASN A 1 104 ? -8.922 -14.226 -6.847 1.00 63.00 104 ASN A N 1
ATOM 782 C CA . ASN A 1 104 ? -8.507 -15.543 -6.347 1.00 63.00 104 ASN A CA 1
ATOM 783 C C . ASN A 1 104 ? -7.787 -16.400 -7.405 1.00 63.00 104 ASN A C 1
ATOM 785 O O . ASN A 1 104 ? -7.052 -17.316 -7.039 1.00 63.00 104 ASN A O 1
ATOM 789 N N . ASP A 1 105 ? -7.959 -16.082 -8.689 1.00 71.38 105 ASP A N 1
ATOM 790 C CA . ASP A 1 105 ? -7.323 -16.763 -9.816 1.00 71.38 105 ASP A CA 1
ATOM 791 C C . ASP A 1 105 ? -6.025 -16.060 -10.261 1.00 71.38 105 ASP A C 1
ATOM 793 O O . ASP A 1 105 ? -5.334 -16.515 -11.175 1.00 71.38 105 ASP A O 1
ATOM 797 N N . GLY A 1 106 ? -5.652 -14.960 -9.599 1.00 66.06 106 GLY A N 1
ATOM 798 C CA . GLY A 1 106 ? -4.445 -14.195 -9.890 1.00 66.06 106 GLY A CA 1
ATOM 799 C C . GLY A 1 106 ? -4.589 -13.195 -11.042 1.00 66.06 106 GLY A 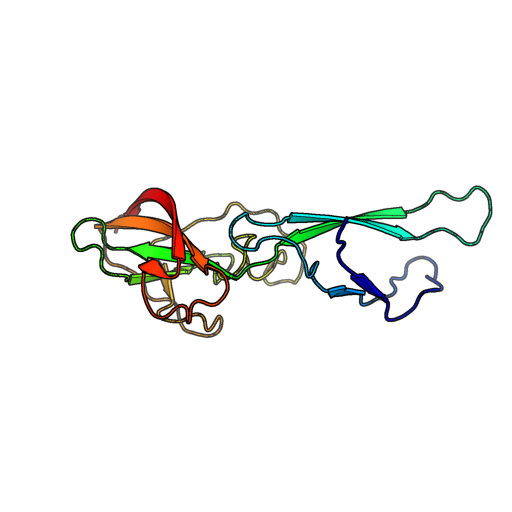C 1
ATOM 800 O O . GLY A 1 106 ? -3.569 -12.675 -11.505 1.00 66.06 106 GLY A O 1
ATOM 801 N N . ASN A 1 107 ? -5.807 -12.896 -11.505 1.00 65.12 107 ASN A N 1
ATOM 802 C CA . ASN A 1 107 ? -6.048 -11.934 -12.583 1.00 65.12 107 ASN A CA 1
ATOM 803 C C . ASN A 1 107 ? -6.234 -10.507 -12.043 1.00 65.12 107 ASN A C 1
ATOM 805 O O . ASN A 1 107 ? -6.843 -10.335 -10.988 1.00 65.12 107 ASN A O 1
ATOM 809 N N . PRO A 1 108 ? -5.779 -9.462 -12.764 1.00 56.81 108 PRO A N 1
ATOM 810 C CA . PRO A 1 108 ? -6.024 -8.073 -12.384 1.00 56.81 108 PRO A CA 1
ATOM 811 C C . PRO A 1 108 ? -7.519 -7.767 -12.222 1.00 56.81 108 PRO A C 1
ATOM 813 O O . PRO A 1 108 ? -8.293 -7.938 -13.160 1.00 56.81 108 PRO A O 1
ATOM 816 N N . SER A 1 109 ? -7.913 -7.253 -11.057 1.00 62.09 109 SER A N 1
ATOM 817 C CA . SER A 1 109 ? -9.307 -6.970 -10.720 1.00 62.09 109 SER A CA 1
ATOM 818 C C . SER A 1 109 ? -9.504 -5.536 -10.225 1.00 62.09 109 SER A C 1
ATOM 820 O O . SER A 1 109 ? -8.825 -5.045 -9.320 1.00 62.09 109 SER A O 1
ATOM 822 N N . SER A 1 110 ? -10.471 -4.849 -10.839 1.00 54.50 110 SER A N 1
ATOM 823 C CA . SER A 1 110 ? -10.869 -3.470 -10.529 1.00 54.50 110 SER A CA 1
ATOM 824 C C . SER A 1 110 ? -12.270 -3.442 -9.906 1.00 54.50 110 SER A C 1
ATOM 826 O O . SER A 1 110 ? -13.178 -2.819 -10.441 1.00 54.50 110 SER A O 1
ATOM 828 N N . VAL A 1 111 ? -12.480 -4.150 -8.794 1.00 55.84 111 VAL A N 1
ATOM 829 C CA . VAL A 1 111 ? -13.748 -4.100 -8.031 1.00 55.84 111 VAL A CA 1
ATOM 830 C C . VAL A 1 111 ? -13.790 -2.921 -7.065 1.00 55.84 111 VAL A C 1
ATOM 832 O O . VAL A 1 111 ? -12.752 -2.466 -6.602 1.00 55.84 111 VAL A O 1
ATOM 835 N N . LEU A 1 112 ? -14.978 -2.406 -6.750 1.00 57.97 112 LEU A N 1
ATOM 836 C CA . LEU A 1 112 ? -15.158 -1.389 -5.710 1.00 57.97 112 LEU A CA 1
ATOM 837 C C . LEU A 1 112 ? -14.830 -1.972 -4.326 1.00 57.97 112 LEU A C 1
ATOM 839 O O . LEU A 1 112 ? -15.011 -3.163 -4.090 1.00 57.97 112 LEU A O 1
ATOM 843 N N . PHE A 1 113 ? -14.325 -1.133 -3.419 1.00 64.31 113 PHE A N 1
ATOM 844 C CA . PHE A 1 113 ? -14.076 -1.541 -2.039 1.00 64.31 113 PHE A CA 1
ATOM 845 C C . PHE A 1 113 ? -15.401 -1.581 -1.276 1.00 64.31 113 PHE A C 1
ATOM 847 O O . PHE A 1 113 ? -16.032 -0.542 -1.079 1.00 64.31 113 PHE A O 1
ATOM 854 N N . ASP A 1 114 ? -15.812 -2.770 -0.852 1.00 74.00 114 ASP A N 1
ATOM 855 C CA . ASP A 1 114 ? -17.071 -3.007 -0.164 1.00 74.00 114 ASP A CA 1
ATOM 856 C C . ASP A 1 114 ? -16.843 -3.534 1.257 1.00 74.00 114 ASP A C 1
ATOM 858 O O . ASP A 1 114 ? -16.174 -4.540 1.502 1.00 74.00 114 ASP A O 1
ATOM 862 N N . TRP A 1 115 ? -17.385 -2.804 2.229 1.00 84.12 115 TRP A N 1
ATOM 863 C CA . TRP A 1 115 ? -17.282 -3.164 3.634 1.00 84.12 115 TRP A CA 1
ATOM 864 C C . TRP A 1 115 ? -18.617 -3.702 4.141 1.00 84.12 115 TRP A C 1
ATOM 866 O O . TRP A 1 115 ? -19.601 -2.970 4.199 1.00 84.12 115 TRP A O 1
ATOM 876 N N . HIS A 1 116 ? -18.627 -4.969 4.561 1.00 84.25 116 HIS A N 1
ATOM 877 C CA . HIS A 1 116 ? -19.821 -5.685 5.040 1.00 84.25 116 HIS A CA 1
ATOM 878 C C . HIS A 1 116 ? -19.826 -5.868 6.563 1.00 84.25 116 HIS A C 1
ATOM 880 O O . HIS A 1 116 ? -20.307 -6.869 7.090 1.00 84.25 116 HIS A O 1
ATOM 886 N N . GLY A 1 117 ? -19.239 -4.921 7.298 1.00 88.69 117 GLY A N 1
ATOM 887 C CA . GLY A 1 117 ? -19.218 -4.965 8.763 1.00 88.69 117 GLY A CA 1
ATOM 888 C C . GLY A 1 117 ? -18.161 -5.889 9.368 1.00 88.69 117 GLY A C 1
ATOM 889 O O . GLY A 1 117 ? -18.278 -6.245 10.535 1.00 88.69 117 GLY A O 1
ATOM 890 N N . GLN A 1 118 ? -17.135 -6.283 8.610 1.00 90.94 118 GLN A N 1
ATOM 891 C CA . GLN A 1 118 ? -16.063 -7.157 9.096 1.00 90.94 118 GLN A CA 1
ATOM 892 C C . GLN A 1 118 ? -14.799 -6.389 9.476 1.00 90.94 118 GLN A C 1
ATOM 894 O O . GLN A 1 118 ? -14.433 -5.405 8.824 1.00 90.94 118 GLN A O 1
ATOM 899 N N . VAL A 1 119 ? -14.108 -6.854 10.516 1.00 91.94 119 VAL A N 1
ATOM 900 C CA . VAL A 1 119 ? -12.845 -6.265 10.982 1.00 91.94 119 VAL A CA 1
ATOM 901 C C . VAL A 1 119 ? -11.784 -7.316 11.305 1.00 91.94 119 VAL A C 1
ATOM 903 O O . VAL A 1 119 ? -12.117 -8.445 11.652 1.00 91.94 119 VAL A O 1
ATOM 906 N N . LEU A 1 120 ? -10.509 -6.931 11.242 1.00 91.31 120 LEU A N 1
ATOM 907 C CA . LEU A 1 120 ? -9.400 -7.652 11.876 1.00 91.31 120 LEU A CA 1
ATOM 908 C C . LEU A 1 120 ? -9.042 -6.989 13.199 1.00 91.31 120 LEU A C 1
ATOM 910 O O . LEU A 1 120 ? -8.971 -5.765 13.288 1.00 91.31 120 LEU A O 1
ATOM 914 N N . GLU A 1 121 ? -8.747 -7.787 14.216 1.00 89.94 121 GLU A N 1
ATOM 915 C CA . GLU A 1 121 ? -8.302 -7.263 15.513 1.00 89.94 121 GLU A CA 1
ATOM 916 C C . GLU A 1 121 ? -6.854 -6.753 15.477 1.00 89.94 121 GLU A C 1
ATOM 918 O O . GLU A 1 121 ? -6.468 -5.908 16.284 1.00 89.94 121 GLU A O 1
ATOM 923 N N . SER A 1 122 ? -6.056 -7.235 14.521 1.00 87.25 122 SER A N 1
ATOM 924 C CA . SER A 1 122 ? -4.651 -6.880 14.335 1.00 87.25 122 SER A CA 1
ATOM 925 C C . SER A 1 122 ? -4.338 -6.576 12.867 1.00 87.25 122 SER A C 1
ATOM 927 O O . SER A 1 122 ? -5.145 -6.813 11.971 1.00 87.25 122 SER A O 1
ATOM 929 N N . GLU A 1 123 ? -3.139 -6.055 12.609 1.00 81.81 123 GLU A N 1
ATOM 930 C CA . GLU A 1 123 ? -2.622 -5.860 11.247 1.00 81.81 123 GLU A CA 1
ATOM 931 C C . GLU A 1 123 ? -2.002 -7.138 10.661 1.00 81.81 123 GLU A C 1
ATOM 933 O O . GLU A 1 123 ? -1.185 -7.069 9.745 1.00 81.81 123 GLU A O 1
ATOM 938 N N . ASP A 1 124 ? -2.349 -8.304 11.205 1.00 84.19 124 ASP A N 1
ATOM 939 C CA . ASP A 1 124 ? -2.005 -9.584 10.605 1.00 84.19 124 ASP A CA 1
ATOM 940 C C . ASP A 1 124 ? -3.022 -9.892 9.494 1.00 84.19 124 ASP A C 1
ATOM 942 O O . ASP A 1 124 ? -4.179 -10.197 9.793 1.00 84.19 124 ASP A O 1
ATOM 946 N N . PRO A 1 125 ? -2.629 -9.834 8.208 1.00 73.88 125 PRO A N 1
ATOM 947 C CA . PRO A 1 125 ? -3.546 -10.108 7.108 1.00 73.88 125 PRO A CA 1
ATOM 948 C C . PRO A 1 125 ? -4.017 -11.569 7.060 1.00 73.88 125 PRO A C 1
ATOM 950 O O . PRO A 1 125 ? -4.925 -11.884 6.294 1.00 73.88 125 PRO A O 1
ATOM 953 N N . THR A 1 126 ? -3.396 -12.466 7.831 1.00 80.44 126 THR A N 1
ATOM 954 C CA . THR A 1 126 ? -3.795 -13.876 7.935 1.00 80.44 126 THR A CA 1
ATOM 955 C C . THR A 1 126 ? -4.786 -14.133 9.068 1.00 80.44 126 THR A C 1
ATOM 957 O O . THR A 1 126 ? -5.362 -15.221 9.143 1.00 80.44 126 THR A O 1
ATOM 960 N N . ALA A 1 127 ? -5.019 -13.142 9.937 1.00 84.25 127 ALA A N 1
ATOM 961 C CA . ALA A 1 127 ? -5.993 -13.266 11.006 1.00 84.25 127 ALA A CA 1
ATOM 962 C C . ALA A 1 127 ? -7.415 -13.416 10.441 1.00 84.25 127 ALA A C 1
ATOM 964 O O . ALA A 1 127 ? -7.758 -12.914 9.370 1.00 84.25 127 ALA A O 1
ATOM 965 N N . LYS A 1 128 ? -8.263 -14.140 11.175 1.00 87.88 128 LYS A N 1
ATOM 966 C CA . LYS A 1 128 ? -9.643 -14.387 10.757 1.00 87.88 128 LYS A CA 1
ATOM 967 C C . LYS A 1 128 ? -10.494 -13.125 10.981 1.00 87.88 128 LYS A C 1
ATOM 969 O O . LYS A 1 128 ? -10.524 -12.636 12.111 1.00 87.88 128 LYS A O 1
ATOM 974 N N . PRO A 1 129 ? -11.229 -12.632 9.966 1.00 90.12 129 PRO A N 1
ATOM 975 C CA . PRO A 1 129 ? -12.141 -11.507 10.145 1.00 90.12 129 PRO A CA 1
ATOM 976 C C . PRO A 1 129 ? -13.254 -11.809 11.153 1.00 90.12 129 PRO A C 1
ATOM 978 O O . PRO A 1 129 ? -13.791 -12.920 11.200 1.00 90.12 129 PRO A O 1
ATOM 981 N N . ILE A 1 130 ? -13.631 -10.791 11.922 1.00 91.88 130 ILE A N 1
ATOM 982 C CA . ILE A 1 130 ? -14.732 -10.818 12.883 1.00 91.88 130 ILE A CA 1
ATOM 983 C C . ILE A 1 130 ? -15.894 -10.009 12.323 1.00 91.88 130 ILE A C 1
ATOM 985 O O . ILE A 1 130 ? -15.724 -8.859 11.916 1.00 91.88 130 ILE A O 1
ATOM 989 N N . GLN A 1 131 ? -17.083 -10.607 12.334 1.00 93.31 131 GLN A N 1
ATOM 990 C CA . GLN A 1 131 ? -18.319 -9.925 11.973 1.00 93.31 131 GLN A CA 1
ATOM 991 C C . GLN A 1 131 ? -18.778 -9.035 13.130 1.00 93.31 131 GLN A C 1
ATOM 993 O O . GLN A 1 131 ? -19.000 -9.516 14.243 1.00 93.31 131 GLN A O 1
ATOM 998 N N . LEU A 1 132 ? -18.949 -7.743 12.866 1.00 92.38 132 LEU A N 1
ATOM 999 C CA . LEU A 1 132 ? -19.565 -6.828 13.817 1.00 92.38 132 LEU A CA 1
ATOM 1000 C C . LEU A 1 132 ? -21.092 -7.011 13.816 1.00 92.38 132 LEU A C 1
ATOM 1002 O O . LEU A 1 132 ? -21.675 -7.298 12.765 1.00 92.38 132 LEU A O 1
ATOM 1006 N N . PRO A 1 133 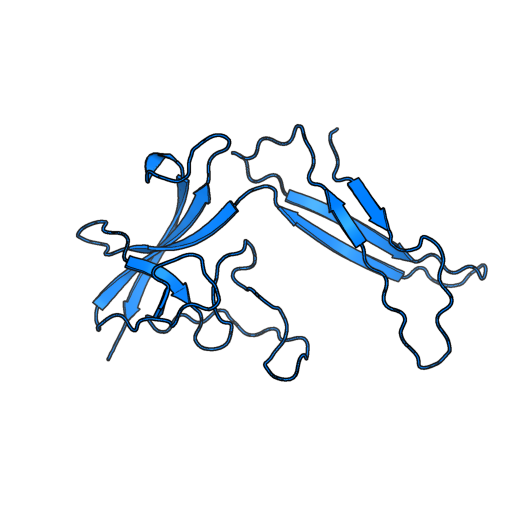? -21.759 -6.825 14.970 1.00 93.00 133 PRO A N 1
ATOM 1007 C CA . PRO A 1 133 ? -23.215 -6.865 15.039 1.00 93.00 133 PRO A CA 1
ATOM 1008 C C . PRO A 1 133 ? -23.842 -5.717 14.238 1.00 93.00 133 PRO A C 1
ATOM 1010 O O . PRO A 1 133 ? -23.176 -4.733 13.902 1.00 93.00 133 PRO A O 1
ATOM 1013 N N . ALA A 1 134 ? -25.148 -5.806 13.981 1.00 93.06 134 ALA A N 1
ATOM 1014 C CA . ALA A 1 134 ? -25.887 -4.698 13.388 1.00 93.06 134 ALA A CA 1
ATOM 1015 C C . ALA A 1 134 ? -25.726 -3.424 14.233 1.00 93.06 134 ALA A C 1
ATOM 1017 O O . ALA A 1 134 ? -25.771 -3.459 15.467 1.00 93.06 134 ALA A O 1
ATOM 1018 N N . GLY A 1 135 ? -25.506 -2.292 13.571 1.00 92.19 135 GLY A N 1
ATOM 1019 C CA . GLY A 1 135 ? -25.231 -1.038 14.261 1.00 92.19 135 GLY A CA 1
ATOM 1020 C C . GLY A 1 135 ? -24.544 0.006 13.396 1.00 92.19 135 GLY A C 1
ATOM 1021 O O . GLY A 1 135 ? -24.235 -0.220 12.228 1.00 92.19 135 GLY A O 1
ATOM 1022 N N . LYS A 1 136 ? -24.308 1.172 14.001 1.00 91.25 136 LYS A N 1
ATOM 1023 C CA . LYS A 1 136 ? -23.627 2.301 13.368 1.00 91.25 136 LYS A CA 1
ATOM 1024 C C . LYS A 1 136 ? -22.143 2.293 13.719 1.00 91.25 136 LYS A C 1
ATOM 1026 O O . LYS A 1 136 ? -21.785 2.221 14.894 1.00 91.25 136 LYS A O 1
ATOM 1031 N N . TYR A 1 137 ? -21.297 2.455 12.712 1.00 91.06 137 TYR A N 1
ATOM 1032 C CA . TYR A 1 137 ? -19.844 2.415 12.826 1.00 91.06 137 TYR A CA 1
ATOM 1033 C C . TYR A 1 137 ? -19.207 3.597 12.116 1.00 91.06 137 TYR A C 1
ATOM 1035 O O . TYR A 1 137 ? -19.743 4.091 11.128 1.00 91.06 137 TYR A O 1
ATOM 1043 N N . GLN A 1 138 ? -18.063 4.046 12.619 1.00 88.00 138 GLN A N 1
ATOM 1044 C CA . GLN A 1 138 ? -17.271 5.102 12.004 1.00 88.00 138 GLN A CA 1
ATOM 1045 C C . GLN A 1 138 ? -16.029 4.490 11.363 1.00 88.00 138 GLN A C 1
ATOM 1047 O O . GLN A 1 138 ? -15.279 3.782 12.038 1.00 88.00 138 GLN A O 1
ATOM 1052 N N . LEU A 1 139 ? -15.819 4.767 10.078 1.00 84.44 139 LEU A N 1
ATOM 1053 C CA . LEU A 1 139 ? -14.592 4.398 9.378 1.00 84.44 139 LEU A CA 1
ATOM 1054 C C . LEU A 1 139 ? -13.665 5.603 9.362 1.00 84.44 139 LEU A C 1
ATOM 1056 O O . LEU A 1 139 ? -14.077 6.719 9.048 1.00 84.44 139 LEU A O 1
ATOM 1060 N N . VAL A 1 140 ? -12.401 5.368 9.686 1.00 81.81 140 VAL A N 1
ATOM 1061 C CA . VAL A 1 140 ? -11.376 6.402 9.631 1.00 81.81 140 VAL A CA 1
ATOM 1062 C C . VAL A 1 140 ? -10.133 5.886 8.927 1.00 81.81 140 VAL A C 1
ATOM 1064 O O . VAL A 1 140 ? -9.698 4.757 9.160 1.00 81.81 140 VAL A O 1
ATOM 1067 N N . VAL A 1 141 ? -9.521 6.725 8.098 1.00 76.25 141 VAL A N 1
ATOM 1068 C CA . VAL A 1 141 ? -8.166 6.469 7.605 1.00 76.25 141 VAL A CA 1
ATOM 1069 C C . VAL A 1 141 ? -7.203 7.026 8.635 1.00 76.25 141 VAL A C 1
ATOM 1071 O O . VAL A 1 141 ? -7.187 8.228 8.888 1.00 76.25 141 VAL A O 1
ATOM 1074 N N . ALA A 1 142 ? -6.411 6.148 9.238 1.00 74.88 142 ALA A N 1
ATOM 1075 C CA . ALA A 1 142 ? -5.386 6.524 10.191 1.00 74.88 142 ALA A CA 1
ATOM 1076 C C . ALA A 1 142 ? -4.009 6.370 9.548 1.00 74.88 142 ALA A C 1
ATOM 1078 O O . ALA A 1 142 ? -3.616 5.270 9.142 1.00 74.88 142 ALA A O 1
ATOM 1079 N N . SER A 1 143 ? -3.268 7.472 9.509 1.00 72.31 143 SER A N 1
ATOM 1080 C CA . SER A 1 143 ? -1.865 7.488 9.119 1.00 72.31 143 SER A CA 1
ATOM 1081 C C . SER A 1 143 ? -0.985 7.753 10.320 1.00 72.31 143 SER A C 1
ATOM 1083 O O . SER A 1 143 ? -1.198 8.715 11.059 1.00 72.31 143 SER A O 1
ATOM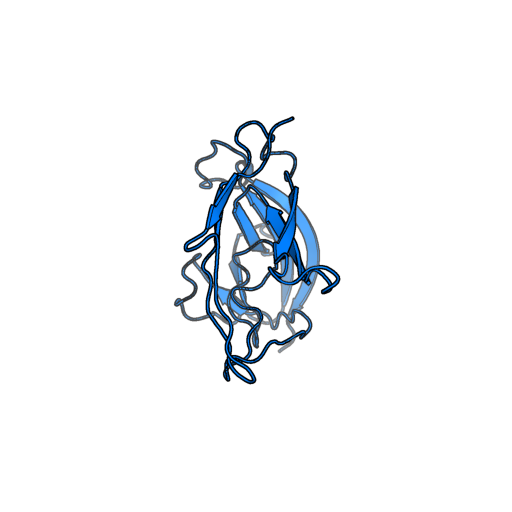 1085 N N . GLN A 1 144 ? 0.002 6.892 10.536 1.00 67.56 144 GLN A N 1
ATOM 1086 C CA . GLN A 1 144 ? 0.923 7.060 11.650 1.00 67.56 144 GLN A CA 1
ATOM 1087 C C . GLN A 1 144 ? 1.825 8.279 11.421 1.00 67.56 144 GLN A C 1
ATOM 1089 O O . GLN A 1 144 ? 2.558 8.361 10.434 1.00 67.56 144 GLN A O 1
ATOM 1094 N N . ARG A 1 145 ? 1.836 9.206 12.381 1.00 64.06 145 ARG A N 1
ATOM 1095 C CA . ARG A 1 145 ? 2.753 10.348 12.403 1.00 64.06 145 ARG A CA 1
ATOM 1096 C C . ARG A 1 145 ? 4.188 9.852 12.566 1.00 64.06 145 ARG A C 1
ATOM 1098 O O . ARG A 1 145 ? 4.464 8.961 13.374 1.00 64.06 145 ARG A O 1
ATOM 1105 N N . LYS A 1 146 ? 5.129 10.465 11.842 1.00 58.41 146 LYS A N 1
ATOM 1106 C CA . LYS A 1 146 ? 6.563 10.130 11.913 1.00 58.41 146 LYS A CA 1
ATOM 1107 C C . LYS A 1 146 ? 7.076 10.149 13.363 1.00 58.41 146 LYS A C 1
ATOM 1109 O O . LYS A 1 146 ? 6.796 11.100 14.086 1.00 58.41 146 LYS A O 1
ATOM 1114 N N . LEU A 1 147 ? 7.888 9.151 13.731 1.00 53.28 147 LEU A N 1
ATOM 1115 C CA . LEU A 1 147 ? 8.552 8.989 15.044 1.00 53.28 147 LEU A CA 1
ATOM 1116 C C . LEU A 1 147 ? 7.628 8.679 16.232 1.00 53.28 147 LEU A C 1
ATOM 1118 O O . LEU A 1 147 ? 8.106 8.557 17.358 1.00 53.28 147 LEU A O 1
ATOM 1122 N N . SER A 1 148 ? 6.328 8.520 15.998 1.00 56.81 148 SER A N 1
ATOM 1123 C CA . SER A 1 148 ? 5.424 7.989 17.011 1.00 56.81 148 SER A CA 1
ATOM 1124 C C . SER A 1 148 ? 5.540 6.465 17.091 1.00 56.81 148 SER A C 1
ATOM 1126 O O . SER A 1 148 ? 5.890 5.813 16.105 1.00 56.81 148 SER A O 1
ATOM 1128 N N . LYS A 1 149 ? 5.228 5.874 18.248 1.00 59.09 149 LYS A N 1
ATOM 1129 C CA . LYS A 1 149 ? 5.232 4.408 18.400 1.00 59.09 149 LYS A CA 1
ATOM 1130 C C . LYS A 1 149 ? 3.989 3.751 17.789 1.00 59.09 149 LYS A C 1
ATOM 1132 O O . LYS A 1 149 ? 3.958 2.531 17.681 1.00 59.09 149 LYS A O 1
ATOM 1137 N N . GLY A 1 150 ? 2.991 4.545 17.385 1.00 60.66 150 GLY A N 1
ATOM 1138 C CA . GLY A 1 150 ? 1.711 4.033 16.896 1.00 60.66 150 GLY A CA 1
ATOM 1139 C C . GLY A 1 150 ? 0.910 3.340 18.000 1.00 60.66 150 GLY A C 1
ATOM 1140 O O . GLY A 1 150 ? 0.056 2.507 17.720 1.00 60.66 150 GLY A O 1
ATOM 1141 N N . ALA A 1 151 ? 1.216 3.651 19.259 1.00 59.56 151 ALA A N 1
ATOM 1142 C CA . ALA A 1 151 ? 0.610 3.014 20.421 1.00 59.56 151 ALA A CA 1
ATOM 1143 C C . ALA A 1 151 ? -0.635 3.773 20.896 1.00 59.56 151 ALA A C 1
ATOM 1145 O O . ALA A 1 151 ? -1.510 3.184 21.526 1.00 59.56 151 ALA A O 1
ATOM 1146 N N . TYR A 1 152 ? -0.731 5.071 20.583 1.00 61.06 152 TYR A N 1
ATOM 1147 C CA . TYR A 1 152 ? -1.792 5.944 21.081 1.00 61.06 152 TYR A CA 1
ATOM 1148 C C . TYR A 1 152 ? -2.560 6.622 19.942 1.00 61.06 152 TYR A C 1
ATOM 1150 O O . TYR A 1 152 ? -1.970 6.939 18.916 1.00 61.06 152 TYR A O 1
ATOM 1158 N N . PRO A 1 153 ? -3.857 6.942 20.103 1.00 64.56 153 PRO A N 1
ATOM 1159 C CA . PRO A 1 153 ? -4.625 7.653 19.076 1.00 64.56 153 PRO A CA 1
ATOM 1160 C C . PRO A 1 153 ? -3.984 8.968 18.591 1.00 64.56 153 PRO A C 1
ATOM 1162 O O . PRO A 1 153 ? -4.061 9.282 17.409 1.00 64.56 153 PRO A O 1
ATOM 1165 N N . ALA A 1 154 ? -3.290 9.702 19.470 1.00 68.94 154 ALA A N 1
ATOM 1166 C CA . ALA A 1 154 ? -2.583 10.945 19.128 1.00 68.94 154 ALA A CA 1
ATOM 1167 C C . ALA A 1 154 ? -1.368 10.748 18.195 1.00 68.94 154 ALA A C 1
ATOM 1169 O O . ALA A 1 154 ? -0.877 11.712 17.594 1.00 68.94 154 ALA A O 1
ATOM 1170 N N . ASP A 1 155 ? -0.904 9.503 18.059 1.00 64.19 155 ASP A N 1
ATOM 1171 C CA . ASP A 1 155 ? 0.153 9.099 17.134 1.00 64.19 155 ASP A CA 1
ATOM 1172 C C . ASP A 1 155 ? -0.333 9.078 15.681 1.00 64.19 155 ASP A C 1
ATOM 1174 O O . ASP A 1 155 ? 0.478 8.910 14.773 1.00 64.19 155 ASP A O 1
ATOM 1178 N N . TYR A 1 156 ? -1.634 9.260 15.442 1.00 70.69 156 TYR A N 1
ATOM 1179 C CA . TYR A 1 156 ? -2.242 9.157 14.126 1.00 70.69 156 TYR A CA 1
ATOM 1180 C C . TYR A 1 156 ? -2.829 10.486 13.656 1.00 70.69 156 TYR A C 1
ATOM 1182 O O . TYR A 1 156 ? -3.424 11.249 14.416 1.00 70.69 156 TYR A O 1
ATOM 1190 N N . GLU A 1 157 ? -2.661 10.760 12.370 1.00 73.12 157 GLU A N 1
ATOM 1191 C CA . GLU A 1 157 ? -3.533 11.665 11.637 1.00 73.12 157 GLU A CA 1
ATOM 1192 C C . GLU A 1 157 ? -4.740 10.871 11.148 1.00 73.12 157 GLU A C 1
ATOM 1194 O O . GLU A 1 157 ? -4.585 9.774 10.608 1.00 73.12 157 GLU A O 1
ATOM 1199 N N . ILE A 1 158 ? -5.934 11.392 11.418 1.00 75.19 158 ILE A N 1
ATOM 1200 C CA . ILE A 1 158 ? -7.194 10.680 11.232 1.00 75.19 158 ILE A CA 1
ATOM 1201 C C . ILE A 1 158 ? -8.036 11.461 10.230 1.00 75.19 158 ILE A C 1
ATOM 1203 O O . ILE A 1 158 ? -8.387 12.611 10.485 1.00 75.19 158 ILE A O 1
ATOM 1207 N N . PHE A 1 159 ? -8.390 10.813 9.125 1.00 75.62 159 PHE A N 1
ATOM 1208 C CA . PHE A 1 159 ? -9.384 11.309 8.180 1.00 75.62 159 PHE A CA 1
ATOM 1209 C C . PHE A 1 159 ? -10.690 10.568 8.413 1.00 75.62 159 PHE A C 1
ATOM 1211 O O . PHE A 1 159 ? -10.747 9.342 8.287 1.00 75.62 159 PHE A O 1
ATOM 1218 N N . ASP A 1 160 ? -11.727 11.313 8.775 1.00 79.31 160 ASP A N 1
ATOM 1219 C CA . ASP A 1 160 ? -13.067 10.769 8.955 1.00 79.31 160 ASP A CA 1
ATOM 1220 C C . ASP A 1 160 ? -13.680 10.442 7.589 1.00 79.31 160 ASP A C 1
ATOM 1222 O O . ASP A 1 160 ? -13.808 11.320 6.735 1.00 79.31 160 ASP A O 1
ATOM 1226 N N . MET A 1 161 ? -14.045 9.176 7.377 1.00 76.56 161 MET A N 1
ATOM 1227 C CA . MET A 1 161 ? -14.744 8.734 6.165 1.00 76.56 161 MET A CA 1
ATOM 1228 C C . MET A 1 161 ? -16.267 8.743 6.332 1.00 76.56 161 MET A C 1
ATOM 1230 O O . MET A 1 161 ? -16.992 8.373 5.409 1.00 76.56 161 MET A O 1
ATOM 1234 N N . GLY A 1 162 ? -16.760 9.146 7.503 1.00 81.19 162 GLY A N 1
ATOM 1235 C CA . GLY A 1 162 ? -18.170 9.152 7.845 1.00 81.19 162 GLY A CA 1
ATOM 1236 C C . GLY A 1 162 ? -18.616 7.896 8.590 1.00 81.19 162 GLY A C 1
ATOM 1237 O O . GLY A 1 162 ? -17.828 7.073 9.067 1.00 81.19 162 GLY A O 1
ATOM 1238 N N . SER A 1 163 ? -19.935 7.784 8.744 1.00 85.06 163 SER A N 1
ATOM 1239 C CA . SER A 1 163 ? -20.572 6.682 9.461 1.00 85.06 163 SER A CA 1
ATOM 1240 C C . SER A 1 163 ? -21.355 5.771 8.527 1.00 85.06 163 SER A C 1
ATOM 1242 O O . SER A 1 163 ? -22.048 6.242 7.630 1.00 85.06 163 SER A O 1
ATOM 1244 N N . PHE A 1 164 ? -21.319 4.479 8.824 1.00 84.31 164 PHE A N 1
ATOM 1245 C CA . PHE A 1 164 ? -21.953 3.414 8.059 1.00 84.31 164 PHE A CA 1
ATOM 1246 C C . PHE A 1 164 ? -22.830 2.576 8.984 1.00 84.31 164 PHE A C 1
ATOM 1248 O O . PHE A 1 164 ? -22.513 2.417 10.165 1.00 84.31 164 PHE A O 1
ATOM 1255 N N . ASN A 1 165 ? -23.922 2.034 8.453 1.00 87.44 165 ASN A N 1
ATOM 1256 C CA . ASN A 1 165 ? -24.772 1.102 9.183 1.00 87.44 165 ASN A CA 1
ATOM 1257 C C . ASN A 1 165 ? -24.522 -0.313 8.667 1.00 87.44 165 ASN A C 1
ATOM 1259 O O . ASN A 1 165 ? -24.622 -0.556 7.468 1.00 87.44 165 ASN A O 1
ATOM 1263 N N . VAL A 1 166 ? -24.236 -1.233 9.580 1.00 84.31 166 VAL A N 1
ATOM 1264 C CA . VAL A 1 166 ? -24.320 -2.669 9.317 1.00 84.31 166 VAL A CA 1
ATOM 1265 C C . VAL A 1 166 ? -25.745 -3.087 9.639 1.00 84.31 166 VAL A C 1
ATOM 1267 O O . VAL A 1 166 ? -26.232 -2.839 10.746 1.00 84.31 166 VAL A O 1
ATOM 1270 N N . ILE A 1 167 ? -26.412 -3.675 8.656 1.00 82.00 167 ILE A N 1
ATOM 1271 C CA . ILE A 1 167 ? -27.775 -4.194 8.764 1.00 82.00 167 ILE A CA 1
ATOM 1272 C C . ILE A 1 167 ? -27.653 -5.722 8.839 1.00 82.00 167 ILE A C 1
ATOM 1274 O O . ILE A 1 167 ? -26.763 -6.283 8.200 1.00 82.00 167 ILE A O 1
ATOM 1278 N N . ALA A 1 168 ? -28.471 -6.357 9.681 1.00 64.38 168 ALA A N 1
ATOM 1279 C CA . ALA A 1 168 ? -28.523 -7.814 9.815 1.00 64.38 168 ALA A CA 1
ATOM 1280 C C . ALA A 1 168 ? -29.213 -8.474 8.615 1.00 64.38 168 ALA A C 1
ATOM 1282 O O . ALA A 1 168 ? -30.131 -7.833 8.052 1.00 64.38 168 ALA A O 1
#

Radius of gyration: 20.04 Å; chains: 1; bounding box: 47×35×57 Å

pLDDT: mean 79.03, std 12.47, range [52.19, 94.56]